Protein AF-A0A536ZJC7-F1 (afdb_monomer_lite)

Radius of gyration: 27.59 Å; chains: 1; bounding box: 49×74×86 Å

Foldseek 3Di:
DDPDDDDDLVVVVVCVLVVHDDDDDQCLSCLPCCVVVSHPDDDDPPDPDDDDDDDDDDPPDPDDPVNVVVVVVVVVVVVVCVVVCSRPHPVVVVVVVVPPPPPPPDDDDDDDDDDDDDDD

pLDDT: mean 79.56, std 18.18, range [43.19, 97.38]

Structure (mmCIF, N/CA/C/O backbone):
data_AF-A0A536ZJC7-F1
#
_entry.id   AF-A0A536ZJC7-F1
#
loop_
_atom_site.group_PDB
_atom_site.id
_atom_site.type_symbol
_atom_site.label_atom_id
_atom_site.label_alt_id
_atom_site.label_comp_id
_atom_site.label_asym_id
_atom_site.label_entity_id
_atom_site.label_seq_id
_at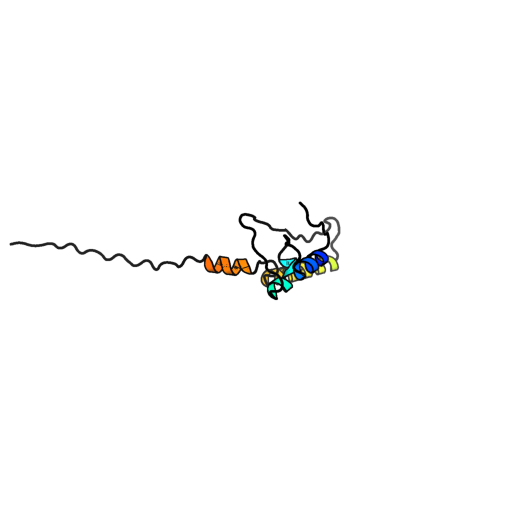om_site.pdbx_PDB_ins_code
_atom_site.Cartn_x
_atom_site.Cartn_y
_atom_site.Cartn_z
_atom_site.occupancy
_atom_site.B_iso_or_equiv
_atom_site.auth_seq_id
_atom_site.auth_comp_id
_atom_site.auth_asym_id
_atom_site.auth_atom_id
_atom_site.pdbx_PDB_model_num
ATOM 1 N N . ARG A 1 1 ? -5.867 -18.673 19.152 1.00 64.38 1 ARG A N 1
ATOM 2 C CA . ARG A 1 1 ? -6.748 -19.372 18.183 1.00 64.38 1 ARG A CA 1
ATOM 3 C C . ARG A 1 1 ? -6.786 -18.517 16.927 1.00 64.38 1 ARG A C 1
ATOM 5 O O . ARG A 1 1 ? -6.867 -17.310 17.080 1.00 64.38 1 ARG A O 1
ATOM 12 N N . VAL A 1 2 ? -6.655 -19.101 15.737 1.00 71.88 2 VAL A N 1
ATOM 13 C CA . VAL A 1 2 ? -6.791 -18.354 14.475 1.00 71.88 2 VAL A CA 1
ATOM 14 C C . VAL A 1 2 ? -8.276 -18.308 14.124 1.00 71.88 2 VAL A C 1
ATOM 16 O O . VAL A 1 2 ? -8.917 -19.356 14.113 1.00 71.88 2 VAL A O 1
ATOM 19 N N . GLU A 1 3 ? -8.823 -17.110 13.921 1.00 79.88 3 GLU A N 1
ATOM 20 C CA . GLU A 1 3 ? -10.250 -16.918 13.613 1.00 79.88 3 GLU A CA 1
ATOM 21 C C . GLU A 1 3 ? -10.560 -17.182 12.137 1.00 79.88 3 GLU A C 1
ATOM 23 O O . GLU A 1 3 ? -11.573 -17.800 11.825 1.00 79.88 3 GLU A O 1
ATOM 28 N N . ALA A 1 4 ? -9.663 -16.777 11.235 1.00 83.38 4 ALA A N 1
ATOM 29 C CA . ALA A 1 4 ? -9.752 -17.049 9.806 1.00 83.38 4 ALA A CA 1
ATOM 30 C C . ALA A 1 4 ? -8.369 -16.946 9.149 1.00 83.38 4 ALA A C 1
ATOM 32 O O . ALA A 1 4 ? -7.499 -16.215 9.623 1.00 83.38 4 ALA A O 1
ATOM 33 N N . VAL A 1 5 ? -8.187 -17.656 8.034 1.00 88.81 5 VAL A N 1
ATOM 34 C CA . VAL A 1 5 ? -7.053 -17.476 7.120 1.00 88.81 5 VAL A CA 1
ATOM 35 C C . VAL A 1 5 ? -7.623 -16.968 5.805 1.00 88.81 5 VAL A C 1
ATOM 37 O O . VAL A 1 5 ? -8.483 -17.616 5.215 1.00 88.81 5 VAL A O 1
ATOM 40 N N . VAL A 1 6 ? -7.180 -15.787 5.384 1.00 91.94 6 VAL A N 1
ATOM 41 C CA . VAL A 1 6 ? -7.670 -15.105 4.185 1.00 91.94 6 VAL A CA 1
ATOM 42 C C . VAL A 1 6 ? -6.460 -14.596 3.412 1.00 91.94 6 VAL A C 1
ATOM 44 O O . VAL A 1 6 ? -5.628 -13.887 3.972 1.00 91.94 6 VAL A O 1
ATOM 47 N N . ASP A 1 7 ? -6.359 -14.951 2.136 1.00 93.62 7 ASP A N 1
ATOM 48 C CA . ASP A 1 7 ? -5.218 -14.660 1.256 1.00 93.62 7 ASP A CA 1
ATOM 49 C C . ASP A 1 7 ? -5.522 -13.572 0.208 1.00 93.62 7 ASP A C 1
ATOM 51 O O . ASP A 1 7 ? -4.751 -13.341 -0.721 1.00 93.62 7 ASP A O 1
ATOM 55 N N . SER A 1 8 ? -6.628 -12.848 0.387 1.00 94.75 8 SER A N 1
ATOM 56 C CA . SER A 1 8 ? -7.045 -11.742 -0.471 1.00 94.75 8 SER A CA 1
ATOM 57 C C . SER A 1 8 ? -7.217 -10.458 0.331 1.00 94.75 8 SER A C 1
ATOM 59 O O . SER A 1 8 ? -8.031 -10.381 1.253 1.00 94.75 8 SER A O 1
ATOM 61 N N . VAL A 1 9 ? -6.494 -9.411 -0.076 1.00 94.94 9 VAL A N 1
ATOM 62 C CA . VAL A 1 9 ? -6.611 -8.064 0.509 1.00 94.94 9 VAL A CA 1
ATOM 63 C C . VAL A 1 9 ? -8.045 -7.548 0.417 1.00 94.94 9 VAL A C 1
ATOM 65 O O . VAL A 1 9 ? -8.539 -6.927 1.354 1.00 94.94 9 VAL A O 1
ATOM 68 N N . GLU A 1 10 ? -8.734 -7.832 -0.686 1.00 96.19 10 GLU A N 1
ATOM 69 C CA . GLU A 1 10 ? -10.109 -7.384 -0.900 1.00 96.19 10 GLU A CA 1
ATOM 70 C C . GLU A 1 10 ? -11.108 -8.137 -0.011 1.00 96.19 10 GLU A C 1
ATOM 72 O O . GLU A 1 10 ? -12.034 -7.539 0.533 1.00 96.19 10 GLU A O 1
ATOM 77 N N . ALA A 1 11 ? -10.900 -9.436 0.216 1.00 95.94 11 ALA A N 1
ATOM 78 C CA . ALA A 1 11 ? -11.719 -10.184 1.167 1.00 95.94 11 ALA A CA 1
ATOM 79 C C . ALA A 1 11 ? -11.523 -9.661 2.601 1.00 95.94 11 ALA A C 1
ATOM 81 O O . ALA A 1 11 ? -12.503 -9.425 3.309 1.00 95.94 11 ALA A O 1
ATOM 82 N N . ILE A 1 12 ? -10.273 -9.387 2.995 1.00 96.06 12 ILE A N 1
ATOM 83 C CA . ILE A 1 12 ? -9.958 -8.753 4.283 1.00 96.06 12 ILE A CA 1
ATOM 84 C C . ILE A 1 12 ? -10.640 -7.381 4.382 1.00 96.06 12 ILE A C 1
ATOM 86 O O . ILE A 1 12 ? -11.276 -7.097 5.394 1.00 96.06 12 ILE A O 1
ATOM 90 N N . ARG A 1 13 ? -10.586 -6.552 3.327 1.00 95.88 13 ARG A N 1
ATOM 91 C CA . ARG A 1 13 ? -11.257 -5.240 3.280 1.00 95.88 13 ARG A CA 1
ATOM 92 C C . ARG A 1 13 ? -12.736 -5.350 3.637 1.00 95.88 13 ARG A C 1
ATOM 94 O O . ARG A 1 13 ? -13.220 -4.612 4.491 1.00 95.88 13 ARG A O 1
ATOM 101 N N . ARG A 1 14 ? -13.450 -6.280 2.999 1.00 95.44 14 ARG A N 1
ATOM 102 C CA . ARG A 1 14 ? -14.894 -6.477 3.205 1.00 95.44 14 ARG A CA 1
ATOM 103 C C . ARG A 1 14 ? -15.215 -6.926 4.622 1.00 95.44 14 ARG A C 1
ATOM 105 O O . ARG A 1 14 ? -16.189 -6.438 5.190 1.00 95.44 14 ARG A O 1
ATOM 112 N N . LEU A 1 15 ? -14.393 -7.805 5.195 1.00 95.12 15 LEU A N 1
ATOM 113 C CA . LEU A 1 15 ? -14.530 -8.230 6.587 1.00 95.12 15 LEU A CA 1
ATOM 114 C C . LEU A 1 15 ? -14.372 -7.039 7.538 1.00 95.12 15 LEU A C 1
ATOM 116 O O . LEU A 1 15 ? -15.263 -6.794 8.348 1.00 95.12 15 LEU A O 1
ATOM 120 N N . LEU A 1 16 ? -13.315 -6.238 7.371 1.00 95.38 16 LEU A N 1
ATOM 121 C CA . LEU A 1 16 ? -13.072 -5.064 8.215 1.00 95.38 16 LEU A CA 1
ATOM 122 C C . LEU A 1 16 ? -14.187 -4.019 8.101 1.00 95.38 16 LEU A C 1
ATOM 124 O O . LEU A 1 16 ? -14.668 -3.527 9.117 1.00 95.38 16 LEU A O 1
ATOM 128 N N . ILE A 1 17 ? -14.629 -3.699 6.879 1.00 95.38 17 ILE A N 1
ATOM 129 C CA . ILE A 1 17 ? -15.726 -2.741 6.644 1.00 95.38 17 ILE A CA 1
ATOM 130 C C . ILE A 1 17 ? -17.039 -3.249 7.255 1.00 95.38 17 ILE A C 1
ATOM 132 O O . ILE A 1 17 ? -17.843 -2.454 7.734 1.00 95.38 17 ILE A O 1
ATOM 136 N N . SER A 1 18 ? -17.240 -4.567 7.288 1.00 95.25 18 SER A N 1
ATOM 137 C CA . SER A 1 18 ? -18.394 -5.202 7.939 1.00 95.25 18 SER A CA 1
ATOM 138 C C . SER A 1 18 ? -18.251 -5.295 9.466 1.00 95.25 18 SER A C 1
ATOM 140 O O . SER A 1 18 ? -19.110 -5.878 10.123 1.00 95.25 18 SER A O 1
ATOM 142 N N . GLY A 1 19 ? -17.174 -4.749 10.043 1.00 94.00 19 GLY A N 1
ATOM 143 C CA . GLY A 1 19 ? -16.905 -4.763 11.482 1.00 94.00 19 GLY A CA 1
ATOM 144 C C . GLY A 1 19 ? -16.367 -6.092 12.015 1.00 94.00 19 GLY A C 1
ATOM 145 O O . GLY A 1 19 ? -16.434 -6.339 13.218 1.00 94.00 19 GLY A O 1
ATOM 146 N N . VAL A 1 20 ? -15.846 -6.960 11.145 1.00 93.62 20 VAL A N 1
ATOM 147 C CA . VAL A 1 20 ? -15.327 -8.277 11.527 1.00 93.62 20 VAL A CA 1
ATOM 148 C C . VAL A 1 20 ? -13.821 -8.209 11.769 1.00 93.62 20 VAL A C 1
ATOM 150 O O . VAL A 1 20 ? -13.024 -8.135 10.833 1.00 93.62 20 VAL A O 1
ATOM 153 N N . GLY A 1 21 ? -13.441 -8.308 13.043 1.00 91.12 21 GLY A N 1
ATOM 154 C CA . GLY A 1 21 ? -12.060 -8.505 13.480 1.00 91.12 21 GLY A CA 1
ATOM 155 C C . GLY A 1 21 ? -11.131 -7.309 13.250 1.00 91.12 21 GLY A C 1
ATOM 156 O O . GLY A 1 21 ? -11.551 -6.166 13.079 1.00 91.12 21 GLY A O 1
ATOM 157 N N . MET A 1 22 ? -9.830 -7.593 13.285 1.00 93.12 22 MET A N 1
ATOM 158 C CA . MET A 1 22 ? -8.743 -6.645 13.037 1.00 93.12 22 MET A CA 1
ATOM 159 C C . MET A 1 22 ? -7.623 -7.338 12.259 1.00 93.12 22 MET A C 1
ATOM 161 O O . MET A 1 22 ? -7.533 -8.565 12.249 1.00 93.12 22 MET A O 1
ATOM 165 N N . THR A 1 23 ? -6.757 -6.565 11.607 1.00 92.94 23 THR A N 1
ATOM 166 C CA . THR A 1 23 ? -5.642 -7.113 10.825 1.00 92.94 23 THR A CA 1
ATOM 167 C C . THR A 1 23 ? -4.410 -6.216 10.890 1.00 92.94 23 THR A C 1
ATOM 169 O O . THR A 1 23 ? -4.506 -5.035 11.227 1.00 92.94 23 THR A O 1
ATOM 172 N N . ILE A 1 24 ? -3.257 -6.773 10.519 1.00 92.25 24 ILE A N 1
ATOM 173 C CA . ILE A 1 24 ? -2.007 -6.038 10.316 1.00 92.25 24 ILE A CA 1
ATOM 174 C C . ILE A 1 24 ? -1.735 -6.011 8.818 1.00 92.25 24 ILE A C 1
ATOM 176 O O . ILE A 1 24 ? -1.536 -7.053 8.202 1.00 92.25 24 ILE A O 1
ATOM 180 N N . MET A 1 25 ? -1.718 -4.815 8.234 1.00 92.00 25 MET A N 1
ATOM 181 C CA . MET A 1 25 ? -1.518 -4.614 6.801 1.00 92.00 25 MET A CA 1
ATOM 182 C C . MET A 1 25 ? -0.721 -3.331 6.546 1.00 92.00 25 MET A C 1
ATOM 184 O O . MET A 1 25 ? -0.759 -2.413 7.370 1.00 92.00 25 MET A O 1
ATOM 188 N N . PRO A 1 26 ? -0.021 -3.212 5.401 1.00 91.19 26 PRO A N 1
ATOM 189 C CA . PRO A 1 26 ? 0.554 -1.938 4.990 1.00 91.19 26 PRO A CA 1
ATOM 190 C C . PRO A 1 26 ? -0.542 -0.872 4.886 1.00 91.19 26 PRO A C 1
ATOM 192 O O . PRO A 1 26 ? -1.569 -1.116 4.254 1.00 91.19 26 PRO A O 1
ATOM 195 N N . VAL A 1 27 ? -0.306 0.325 5.434 1.00 91.06 27 VAL A N 1
ATOM 196 C CA . VAL A 1 27 ? -1.295 1.425 5.428 1.00 91.06 27 VAL A CA 1
ATOM 197 C C . VAL A 1 27 ? -1.803 1.761 4.022 1.00 91.06 27 VAL A C 1
ATOM 199 O O . VAL A 1 27 ? -2.977 2.066 3.837 1.00 91.06 27 VAL A O 1
ATOM 202 N N . SER A 1 28 ? -0.944 1.609 3.010 1.00 92.31 28 SER A N 1
ATOM 203 C CA . SER A 1 28 ? -1.280 1.852 1.606 1.00 92.31 28 SER A CA 1
ATOM 204 C C . SER A 1 28 ? -2.390 0.943 1.069 1.00 92.31 28 SER A C 1
ATOM 206 O O . SER A 1 28 ? -3.017 1.289 0.078 1.00 92.31 28 SER A O 1
ATOM 208 N N . ALA A 1 29 ? -2.638 -0.221 1.681 1.00 93.62 29 ALA A N 1
ATOM 209 C CA . ALA A 1 29 ? -3.699 -1.131 1.245 1.00 93.62 29 ALA A CA 1
ATOM 210 C C . ALA A 1 29 ? -5.110 -0.589 1.544 1.00 93.62 29 ALA A C 1
ATOM 212 O O . ALA A 1 29 ? -6.061 -0.948 0.849 1.00 93.62 29 ALA A O 1
ATOM 213 N N . PHE A 1 30 ? -5.239 0.276 2.555 1.00 94.62 30 PHE A N 1
ATOM 214 C CA . PHE A 1 30 ? -6.511 0.833 3.031 1.00 94.62 30 PHE A CA 1
ATOM 215 C C . PHE A 1 30 ? -6.482 2.364 3.121 1.00 94.62 30 PHE A C 1
ATOM 217 O O . PHE A 1 30 ? -7.214 2.952 3.917 1.00 94.62 30 PHE A O 1
ATOM 224 N N . HIS A 1 31 ? -5.603 3.020 2.352 1.00 92.94 31 HIS A N 1
ATOM 225 C CA . HIS A 1 31 ? -5.388 4.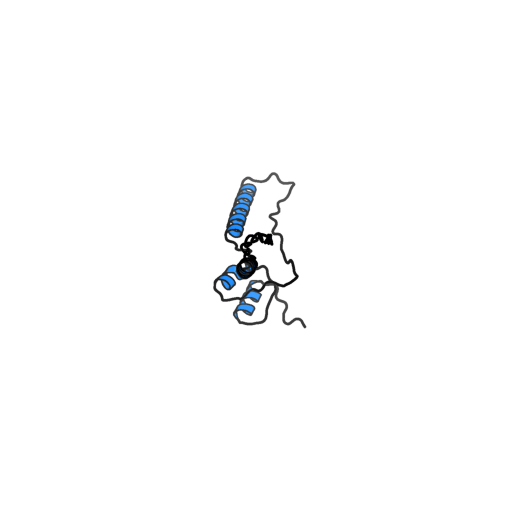467 2.443 1.00 92.94 31 HIS A CA 1
ATOM 226 C C . HIS A 1 31 ? -6.703 5.246 2.319 1.00 92.94 31 HIS A C 1
ATOM 228 O O . HIS A 1 31 ? -6.988 6.111 3.146 1.00 92.94 31 HIS A O 1
ATOM 234 N N . ASP A 1 32 ? -7.529 4.896 1.333 1.00 92.69 32 ASP A N 1
ATOM 235 C CA . ASP A 1 32 ? -8.771 5.609 1.037 1.00 92.69 32 ASP A CA 1
ATOM 236 C C . ASP A 1 32 ? -9.835 5.403 2.115 1.00 92.69 32 ASP A C 1
ATOM 238 O O . ASP A 1 32 ? -10.524 6.348 2.498 1.00 92.69 32 ASP A O 1
ATOM 242 N N . GLU A 1 33 ? -9.971 4.190 2.653 1.00 94.75 33 GLU A N 1
ATOM 243 C CA . GLU A 1 33 ? -10.885 3.906 3.760 1.00 94.75 33 GLU A CA 1
ATOM 244 C C . GLU A 1 33 ? -10.468 4.626 5.032 1.00 94.75 33 GLU A C 1
ATOM 246 O O . GLU A 1 33 ? -11.327 5.164 5.732 1.00 94.75 33 GLU A O 1
ATOM 251 N N . ILE A 1 34 ? -9.167 4.652 5.325 1.00 93.88 34 ILE A N 1
ATOM 252 C CA . ILE A 1 34 ? -8.636 5.341 6.499 1.00 93.88 34 ILE A CA 1
ATOM 253 C C . ILE A 1 34 ? -8.837 6.850 6.344 1.00 93.88 34 ILE A C 1
ATOM 255 O O . ILE A 1 34 ? -9.338 7.507 7.257 1.00 93.88 34 ILE A O 1
ATOM 259 N N . ARG A 1 35 ? -8.510 7.408 5.173 1.00 91.06 35 ARG A N 1
ATOM 260 C CA . ARG A 1 35 ? -8.691 8.835 4.875 1.00 91.06 35 ARG A CA 1
ATOM 261 C C . ARG A 1 35 ? -10.161 9.248 4.924 1.00 91.06 35 ARG A C 1
ATOM 263 O O . ARG A 1 35 ? -10.470 10.332 5.409 1.00 91.06 35 ARG A O 1
ATOM 270 N N . ALA A 1 36 ? -11.060 8.386 4.456 1.00 93.19 36 ALA A N 1
ATOM 271 C CA . ALA A 1 36 ? -12.502 8.601 4.529 1.00 93.19 36 ALA A CA 1
ATOM 272 C C . ALA A 1 36 ? -13.098 8.325 5.923 1.00 93.19 36 ALA A C 1
ATOM 274 O O . ALA A 1 36 ? -14.303 8.486 6.100 1.00 93.19 36 ALA A O 1
ATOM 275 N N . GLY A 1 37 ? -12.296 7.881 6.898 1.00 92.56 37 GLY A N 1
ATOM 276 C CA . GLY A 1 37 ? -12.753 7.560 8.252 1.00 92.56 37 GLY A CA 1
ATOM 277 C C . GLY A 1 37 ? -13.609 6.293 8.354 1.00 92.56 37 GLY A C 1
ATOM 278 O O . GLY A 1 37 ? -14.256 6.085 9.376 1.00 92.56 37 GLY A O 1
ATOM 279 N N . ARG A 1 38 ? -13.627 5.446 7.316 1.00 95.19 38 ARG A N 1
ATOM 280 C CA . ARG A 1 38 ? -14.342 4.156 7.314 1.00 95.19 38 ARG A CA 1
ATOM 281 C C . ARG A 1 38 ? -13.584 3.067 8.066 1.00 95.19 38 ARG A C 1
ATOM 283 O O . ARG A 1 38 ? -14.206 2.150 8.587 1.00 95.1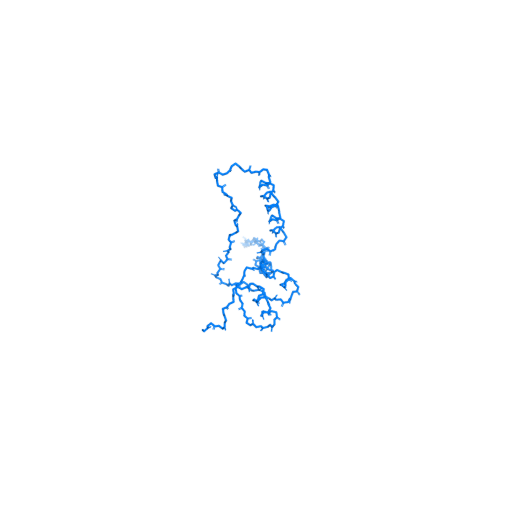9 38 ARG A O 1
ATOM 290 N N . LEU A 1 39 ? -12.256 3.160 8.104 1.00 95.00 39 LEU A N 1
ATOM 291 C CA . LEU A 1 39 ? -11.391 2.286 8.890 1.00 95.00 39 LEU A CA 1
ATOM 292 C C . LEU A 1 39 ? -10.485 3.126 9.791 1.00 95.00 39 LEU A C 1
ATOM 294 O O . LEU A 1 39 ? -10.031 4.203 9.408 1.00 95.00 39 LEU A O 1
ATOM 298 N N . ALA A 1 40 ? -10.195 2.612 10.982 1.00 92.31 40 ALA A N 1
ATOM 299 C CA . ALA A 1 40 ? -9.192 3.179 11.871 1.00 92.31 40 ALA A CA 1
ATOM 300 C C . ALA A 1 40 ? -7.896 2.372 11.760 1.00 92.31 40 ALA A C 1
ATOM 302 O O . ALA A 1 40 ? -7.921 1.144 11.694 1.00 92.31 40 ALA A O 1
ATOM 303 N N . ALA A 1 41 ? -6.761 3.067 11.758 1.00 91.50 41 ALA A N 1
ATOM 304 C CA . ALA A 1 41 ? -5.444 2.449 11.756 1.00 91.50 41 ALA A CA 1
ATOM 305 C C . ALA A 1 41 ? -4.630 2.978 12.937 1.00 91.50 41 ALA A C 1
ATOM 307 O O . ALA A 1 41 ? -4.559 4.189 13.162 1.00 91.50 41 ALA A O 1
ATOM 308 N N . TYR A 1 42 ? -3.986 2.064 13.658 1.00 89.00 42 TYR A N 1
ATOM 309 C CA . TYR A 1 42 ? -3.189 2.364 14.843 1.00 89.00 42 TYR A CA 1
ATOM 310 C C . TYR A 1 42 ? -1.745 1.903 14.631 1.00 89.00 42 TYR A C 1
ATOM 312 O O . TYR A 1 42 ? -1.530 0.851 14.025 1.00 89.00 42 TYR A O 1
ATOM 320 N N . PRO A 1 43 ? -0.744 2.677 15.086 1.00 85.62 43 PRO A N 1
ATOM 321 C CA . PRO A 1 43 ? 0.629 2.199 15.103 1.00 85.62 43 PRO A CA 1
ATOM 322 C C . PRO A 1 43 ? 0.762 1.048 16.105 1.00 85.62 43 PRO A C 1
ATOM 324 O O . PRO A 1 43 ? 0.132 1.062 17.160 1.00 85.62 43 PRO A O 1
ATOM 327 N N . ILE A 1 44 ? 1.604 0.070 15.782 1.00 86.25 44 ILE A N 1
ATOM 328 C CA . ILE A 1 44 ? 1.993 -0.975 16.730 1.00 86.25 44 ILE A CA 1
ATOM 329 C C . ILE A 1 44 ? 3.196 -0.438 17.504 1.00 86.25 44 ILE A C 1
ATOM 331 O O . ILE A 1 44 ? 4.226 -0.118 16.907 1.00 86.25 44 ILE A O 1
ATOM 335 N N . GLU A 1 45 ? 3.048 -0.279 18.818 1.00 84.44 45 GLU A N 1
ATOM 336 C CA . GLU A 1 45 ? 4.143 0.174 19.678 1.00 84.44 45 GLU A CA 1
ATOM 337 C C . GLU A 1 45 ? 5.290 -0.842 19.675 1.00 84.44 45 GLU A C 1
ATOM 339 O O . GLU A 1 45 ? 5.075 -2.044 19.545 1.00 84.44 45 GLU A O 1
ATOM 344 N N . GLU A 1 46 ? 6.520 -0.332 19.767 1.00 78.38 46 GLU A N 1
ATOM 345 C CA . GLU A 1 46 ? 7.756 -1.130 19.832 1.00 78.38 46 GLU A CA 1
ATOM 346 C C . GLU A 1 46 ? 8.028 -2.048 18.621 1.00 78.38 46 GLU A C 1
ATOM 348 O O . GLU A 1 46 ? 9.000 -2.800 18.617 1.00 78.38 46 GLU A O 1
ATOM 353 N N . ALA A 1 47 ? 7.250 -1.931 17.540 1.00 77.12 47 ALA A N 1
ATOM 354 C CA . ALA A 1 47 ? 7.451 -2.683 16.306 1.00 77.12 47 ALA A CA 1
ATOM 355 C C . ALA A 1 47 ? 7.794 -1.752 15.132 1.00 77.12 47 ALA A C 1
ATOM 357 O O . ALA A 1 47 ? 6.965 -0.970 14.668 1.00 77.12 47 ALA A O 1
ATOM 358 N N . ASN A 1 48 ? 9.012 -1.864 14.591 1.00 72.06 48 ASN A N 1
ATOM 359 C CA . ASN A 1 48 ? 9.404 -1.141 13.376 1.00 72.06 48 ASN A CA 1
ATOM 360 C C . ASN A 1 48 ? 9.053 -1.940 12.108 1.00 72.06 48 ASN A C 1
ATOM 362 O O . ASN A 1 48 ? 9.930 -2.446 11.400 1.00 72.06 48 ASN A O 1
ATOM 366 N N . LEU A 1 49 ? 7.755 -2.081 11.839 1.00 82.69 49 LEU A N 1
ATOM 367 C CA . LEU A 1 49 ? 7.256 -2.798 10.667 1.00 82.69 49 LEU A CA 1
ATOM 368 C C . LEU A 1 49 ? 7.374 -1.925 9.415 1.00 82.69 49 LEU A C 1
ATOM 370 O O . LEU A 1 49 ? 6.659 -0.938 9.253 1.00 82.69 49 LEU A O 1
ATOM 374 N N . HIS A 1 50 ? 8.255 -2.321 8.504 1.00 81.38 50 HIS A N 1
ATOM 375 C CA . HIS A 1 50 ? 8.421 -1.685 7.204 1.00 81.38 50 HIS A CA 1
ATOM 376 C C . HIS A 1 50 ? 8.527 -2.748 6.112 1.00 81.38 50 HIS A C 1
ATOM 378 O O . HIS A 1 50 ? 8.996 -3.861 6.348 1.00 81.38 50 HIS A O 1
ATOM 384 N N . ARG A 1 51 ? 8.083 -2.398 4.902 1.00 85.50 51 ARG A N 1
ATOM 385 C CA . ARG A 1 51 ? 8.265 -3.226 3.707 1.00 85.50 51 ARG A CA 1
ATOM 386 C C . ARG A 1 51 ? 9.077 -2.462 2.680 1.00 85.50 51 ARG A C 1
ATOM 388 O O . ARG A 1 51 ? 8.897 -1.254 2.529 1.00 85.50 51 ARG A O 1
ATOM 395 N N . ILE A 1 52 ? 9.911 -3.180 1.944 1.00 89.44 52 ILE A N 1
ATOM 396 C CA . ILE A 1 52 ? 10.655 -2.628 0.816 1.00 89.44 52 ILE A CA 1
ATOM 397 C C . ILE A 1 52 ? 9.907 -3.014 -0.458 1.00 89.44 52 ILE A C 1
ATOM 399 O O . ILE A 1 52 ? 9.566 -4.178 -0.658 1.00 89.44 52 ILE A O 1
ATOM 403 N N . LEU A 1 53 ? 9.629 -2.025 -1.302 1.00 90.62 53 LEU A N 1
ATOM 404 C CA . LEU A 1 53 ? 9.154 -2.241 -2.664 1.00 90.62 53 LEU A CA 1
ATOM 405 C C . LEU A 1 53 ? 10.342 -2.124 -3.610 1.00 90.62 53 LEU A C 1
ATOM 407 O O . LEU A 1 53 ? 11.117 -1.174 -3.511 1.00 90.62 53 LEU A O 1
ATOM 411 N N . ILE A 1 54 ? 10.483 -3.094 -4.508 1.00 92.50 54 ILE A N 1
ATOM 412 C CA . ILE A 1 54 ? 11.604 -3.181 -5.440 1.00 92.50 54 ILE A CA 1
ATOM 413 C C . ILE A 1 54 ? 11.035 -3.312 -6.846 1.00 92.50 54 ILE A C 1
ATOM 415 O O . ILE A 1 54 ? 10.189 -4.168 -7.097 1.00 92.50 54 ILE A O 1
ATOM 419 N N . LEU A 1 55 ? 11.527 -2.477 -7.758 1.00 92.00 55 LEU A N 1
ATOM 420 C CA . LEU A 1 55 ? 11.357 -2.676 -9.189 1.00 92.00 55 LEU A CA 1
ATOM 421 C C . LEU A 1 55 ? 12.570 -3.462 -9.693 1.00 92.00 55 LEU A C 1
ATOM 423 O O . LEU A 1 55 ? 13.690 -2.954 -9.660 1.00 92.00 55 LEU A O 1
ATOM 427 N N . ALA A 1 56 ? 12.355 -4.716 -10.081 1.00 90.62 56 ALA A N 1
ATOM 428 C CA . ALA A 1 56 ? 13.414 -5.616 -10.524 1.00 90.62 56 ALA A CA 1
ATOM 429 C C . ALA A 1 56 ? 13.385 -5.780 -12.047 1.00 90.62 56 ALA A C 1
ATOM 431 O O . ALA A 1 56 ? 12.312 -5.902 -12.637 1.00 90.62 56 ALA A O 1
ATOM 432 N N . ARG A 1 57 ? 14.569 -5.834 -12.665 1.00 84.88 57 ARG A N 1
ATOM 433 C CA . ARG A 1 57 ? 14.742 -6.142 -14.090 1.00 84.88 57 ARG A CA 1
ATOM 434 C C . ARG A 1 57 ? 15.868 -7.162 -14.301 1.00 84.88 57 ARG A C 1
ATOM 436 O O . ARG A 1 57 ? 16.809 -7.172 -13.503 1.00 84.88 57 ARG A O 1
ATOM 443 N N . PRO A 1 58 ? 15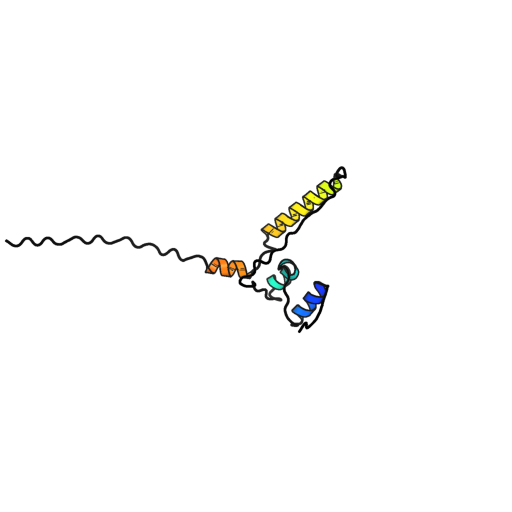.807 -8.003 -15.349 1.00 84.19 58 PRO A N 1
ATOM 444 C CA . PRO A 1 58 ? 16.912 -8.885 -15.713 1.00 84.19 58 PRO A CA 1
ATOM 445 C C . PRO A 1 58 ? 18.188 -8.091 -16.028 1.00 84.19 58 PRO A C 1
ATOM 447 O O . PRO A 1 58 ? 18.138 -7.034 -16.652 1.00 84.19 58 PRO A O 1
ATOM 450 N N . VAL A 1 59 ? 19.342 -8.611 -15.602 1.00 78.00 59 VAL A N 1
ATOM 451 C CA . VAL A 1 59 ? 20.655 -7.966 -15.814 1.00 78.00 59 VAL A CA 1
ATOM 452 C C . VAL A 1 59 ? 21.220 -8.254 -17.213 1.00 78.00 59 VAL A C 1
ATOM 454 O O . VAL A 1 59 ? 21.990 -7.459 -17.738 1.00 78.00 59 VAL A O 1
ATOM 457 N N . ALA A 1 60 ? 20.845 -9.387 -17.814 1.00 68.69 60 ALA A N 1
ATOM 458 C CA . ALA A 1 60 ? 21.472 -9.921 -19.026 1.00 68.69 60 ALA A CA 1
ATOM 459 C C . ALA A 1 60 ? 20.850 -9.432 -20.348 1.00 68.69 60 ALA A C 1
ATOM 461 O O . ALA A 1 60 ? 21.398 -9.711 -21.412 1.00 68.69 60 ALA A O 1
ATOM 462 N N . GLU A 1 61 ? 19.722 -8.724 -20.304 1.00 69.81 61 GLU A N 1
ATOM 463 C CA . GLU A 1 61 ? 19.049 -8.231 -21.507 1.00 69.81 61 GLU A CA 1
ATOM 464 C C . GLU A 1 61 ? 19.460 -6.786 -21.798 1.00 69.81 61 GLU A C 1
ATOM 466 O O . GLU A 1 61 ? 19.473 -5.934 -20.905 1.00 69.81 61 GLU A O 1
ATOM 471 N N . VAL A 1 62 ? 19.780 -6.497 -23.065 1.00 69.12 62 VAL A N 1
ATOM 472 C CA . VAL A 1 62 ? 19.856 -5.116 -23.553 1.00 69.12 62 VAL A CA 1
ATOM 473 C C . VAL A 1 62 ? 18.458 -4.530 -23.378 1.00 69.12 62 VAL A C 1
ATOM 475 O O . VAL A 1 62 ? 17.522 -4.956 -24.054 1.00 69.12 62 VAL A O 1
ATOM 478 N N . GLY A 1 63 ? 18.310 -3.619 -22.414 1.00 68.00 63 GLY A N 1
ATOM 479 C CA . GLY A 1 63 ? 17.030 -2.999 -22.092 1.00 68.00 63 GLY A CA 1
ATOM 480 C C . GLY A 1 63 ? 16.412 -2.389 -23.345 1.00 68.00 63 GLY A C 1
ATOM 481 O O . GLY A 1 63 ? 17.076 -1.666 -24.087 1.00 68.00 63 GLY A O 1
ATOM 482 N N . SER A 1 64 ? 15.153 -2.724 -23.622 1.00 82.62 64 SER A N 1
ATOM 483 C CA . SER A 1 64 ? 14.420 -2.040 -24.680 1.00 82.62 64 SER A CA 1
ATOM 484 C C . SER A 1 64 ? 14.048 -0.638 -24.196 1.00 82.62 64 SER A C 1
ATOM 486 O O . SER A 1 64 ? 13.743 -0.449 -23.018 1.00 82.62 64 SER A O 1
ATOM 488 N N . ALA A 1 65 ? 13.987 0.333 -25.111 1.00 87.88 65 ALA A N 1
ATOM 489 C CA . ALA A 1 65 ? 13.547 1.693 -24.784 1.00 87.88 65 ALA A CA 1
ATOM 490 C C . ALA A 1 65 ? 12.163 1.720 -24.099 1.00 87.88 65 ALA A C 1
ATOM 492 O O . ALA A 1 65 ? 11.872 2.615 -23.314 1.00 87.88 65 ALA A O 1
ATOM 493 N N . ALA A 1 66 ? 11.315 0.716 -24.359 1.00 90.00 66 ALA A N 1
ATOM 494 C CA . ALA A 1 66 ? 10.030 0.564 -23.688 1.00 90.00 66 ALA A CA 1
ATOM 495 C C . ALA A 1 66 ? 10.174 0.188 -22.202 1.00 90.00 66 ALA A C 1
ATOM 497 O O . ALA A 1 66 ? 9.431 0.704 -21.373 1.00 90.00 66 ALA A O 1
ATOM 498 N N . ILE A 1 67 ? 11.121 -0.688 -21.850 1.00 89.25 67 ILE A N 1
ATOM 499 C CA . ILE A 1 67 ? 11.380 -1.060 -20.451 1.00 89.25 67 ILE A CA 1
ATOM 500 C C . ILE A 1 67 ? 11.961 0.123 -19.675 1.00 89.25 67 ILE A C 1
ATOM 502 O O . ILE A 1 67 ? 11.518 0.377 -18.556 1.00 89.25 67 ILE A O 1
ATOM 506 N N . ASP A 1 68 ? 12.880 0.877 -20.281 1.00 89.94 68 ASP A N 1
ATOM 507 C CA . ASP A 1 68 ? 13.443 2.087 -19.668 1.00 89.94 68 ASP A CA 1
ATOM 508 C C . ASP A 1 68 ? 12.351 3.134 -19.400 1.00 89.94 68 ASP A C 1
ATOM 510 O O . ASP A 1 68 ? 12.305 3.750 -18.332 1.00 89.94 68 ASP A O 1
ATOM 514 N N . GLU A 1 69 ? 11.423 3.294 -20.345 1.00 93.56 69 GLU A N 1
ATOM 515 C CA . GLU A 1 69 ? 10.298 4.214 -20.203 1.00 93.56 69 GLU A CA 1
ATOM 516 C C . GLU A 1 69 ? 9.310 3.763 -19.117 1.00 93.56 69 GLU A C 1
ATOM 518 O O . GLU A 1 69 ? 8.874 4.577 -18.302 1.00 93.56 69 GLU A O 1
ATOM 523 N N . ILE A 1 70 ? 9.003 2.464 -19.034 1.00 93.38 70 ILE A N 1
ATOM 524 C CA . ILE A 1 70 ? 8.177 1.913 -17.949 1.00 93.38 70 ILE A CA 1
ATOM 525 C C . ILE A 1 70 ? 8.854 2.138 -16.595 1.00 93.38 70 ILE A C 1
ATOM 527 O O . ILE A 1 70 ? 8.193 2.580 -15.654 1.00 93.38 70 ILE A O 1
ATOM 531 N N . GLU A 1 71 ? 10.159 1.872 -16.481 1.00 93.31 71 GLU A N 1
ATOM 532 C CA . GLU A 1 71 ? 10.903 2.133 -15.247 1.00 93.31 71 GLU A CA 1
ATOM 533 C C . GLU A 1 71 ? 10.796 3.607 -14.854 1.00 93.31 71 GLU A C 1
ATOM 535 O O . GLU A 1 71 ? 10.478 3.910 -13.701 1.00 93.31 71 GLU A O 1
ATOM 540 N N . ARG A 1 72 ? 11.003 4.519 -15.807 1.00 94.62 72 ARG A N 1
ATOM 541 C CA . ARG A 1 72 ? 10.899 5.963 -15.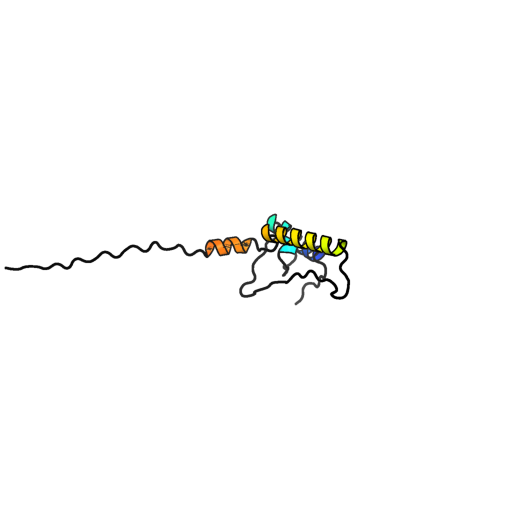579 1.00 94.62 72 ARG A CA 1
ATOM 542 C C . ARG A 1 72 ? 9.513 6.356 -15.062 1.00 94.62 72 ARG A C 1
ATOM 544 O O . ARG A 1 72 ? 9.431 7.101 -14.084 1.00 94.62 72 ARG A O 1
ATOM 551 N N . ILE A 1 73 ? 8.448 5.845 -15.682 1.00 96.94 73 ILE A N 1
ATOM 552 C CA . ILE A 1 73 ? 7.060 6.111 -15.277 1.00 96.94 73 ILE A CA 1
ATOM 553 C C . ILE A 1 73 ? 6.811 5.583 -13.865 1.00 96.94 73 ILE A C 1
ATOM 555 O O . ILE A 1 73 ? 6.415 6.347 -12.990 1.00 96.94 73 ILE A O 1
ATOM 559 N N . VAL A 1 74 ? 7.114 4.307 -13.603 1.00 96.81 74 VAL A N 1
ATOM 560 C CA . VAL A 1 74 ? 6.889 3.694 -12.284 1.00 96.81 74 VAL A CA 1
ATOM 561 C C . VAL A 1 74 ? 7.648 4.451 -11.195 1.00 96.81 74 VAL A C 1
ATOM 563 O O . VAL A 1 74 ? 7.109 4.685 -10.115 1.00 96.81 74 VAL A O 1
ATOM 566 N N . ARG A 1 75 ? 8.888 4.871 -11.463 1.00 95.62 75 ARG A N 1
ATOM 567 C CA . ARG A 1 75 ? 9.695 5.631 -10.499 1.00 95.62 75 ARG A CA 1
ATOM 568 C C . ARG A 1 75 ? 9.099 7.016 -10.224 1.00 95.62 75 ARG A C 1
ATOM 570 O O . ARG A 1 75 ? 9.110 7.439 -9.069 1.00 95.62 75 ARG A O 1
ATOM 577 N N . GLY A 1 76 ? 8.575 7.681 -11.256 1.00 97.38 76 GLY A N 1
ATOM 578 C CA . GLY A 1 76 ? 7.861 8.956 -11.143 1.00 97.38 76 GLY A CA 1
ATOM 579 C C . GLY A 1 76 ? 6.601 8.834 -10.287 1.00 97.38 76 GLY A C 1
ATOM 580 O O . GLY A 1 76 ? 6.511 9.473 -9.243 1.00 97.38 76 GLY A O 1
ATOM 581 N N . GLU A 1 77 ? 5.700 7.920 -10.647 1.00 97.12 77 GLU A N 1
ATOM 582 C CA . GLU A 1 77 ? 4.447 7.686 -9.912 1.00 97.12 77 GLU A CA 1
ATOM 583 C C . GLU A 1 77 ? 4.702 7.311 -8.445 1.00 97.12 77 GLU A C 1
ATOM 585 O O . GLU A 1 77 ? 4.046 7.798 -7.524 1.00 97.12 77 GLU A O 1
ATOM 590 N N . MET A 1 78 ? 5.707 6.466 -8.193 1.00 95.94 78 MET A N 1
ATOM 591 C CA . MET A 1 78 ? 6.084 6.109 -6.827 1.00 95.94 78 MET A CA 1
ATOM 592 C C . MET A 1 78 ? 6.591 7.317 -6.033 1.00 95.94 78 MET A C 1
ATOM 594 O O . MET A 1 78 ? 6.283 7.423 -4.843 1.00 95.94 78 MET A O 1
ATOM 598 N N . ALA A 1 79 ? 7.350 8.225 -6.654 1.00 95.06 79 ALA A N 1
ATOM 599 C CA . ALA A 1 79 ? 7.805 9.448 -5.998 1.00 95.06 79 ALA A CA 1
ATOM 600 C C . ALA A 1 79 ? 6.622 10.358 -5.636 1.00 95.06 79 ALA A C 1
ATOM 602 O O . ALA A 1 79 ? 6.561 10.846 -4.504 1.00 95.06 79 ALA A O 1
ATOM 603 N N . ASP A 1 80 ? 5.657 10.504 -6.541 1.00 96.81 80 ASP A N 1
ATOM 604 C CA . ASP A 1 80 ? 4.458 11.315 -6.323 1.00 96.81 80 ASP A CA 1
ATOM 605 C C . ASP A 1 80 ? 3.596 10.748 -5.185 1.00 96.81 80 ASP A C 1
ATOM 607 O O . ASP A 1 80 ? 3.205 11.478 -4.270 1.00 96.81 80 ASP A O 1
ATOM 611 N N . LEU A 1 81 ? 3.392 9.427 -5.143 1.00 93.94 81 LEU A N 1
ATOM 612 C CA . LEU A 1 81 ? 2.677 8.758 -4.047 1.00 93.94 81 LEU A CA 1
ATOM 613 C C . LEU A 1 81 ? 3.392 8.903 -2.694 1.00 93.94 81 LEU A C 1
ATOM 615 O O . LEU A 1 81 ? 2.745 9.052 -1.650 1.00 93.94 81 LEU A O 1
ATOM 619 N N . ILE A 1 82 ? 4.728 8.869 -2.686 1.00 92.06 82 ILE A N 1
ATOM 620 C CA . ILE A 1 82 ? 5.525 9.102 -1.474 1.00 92.06 82 ILE A CA 1
ATOM 621 C C . ILE A 1 82 ? 5.350 10.543 -0.988 1.00 92.06 82 ILE A C 1
ATOM 623 O O . ILE A 1 82 ? 5.137 10.754 0.212 1.00 92.06 82 ILE A O 1
ATOM 627 N N . GLN A 1 83 ? 5.411 11.523 -1.893 1.00 93.81 83 GLN A N 1
ATOM 628 C CA . GLN A 1 83 ? 5.221 12.938 -1.562 1.00 93.81 83 GLN A CA 1
ATOM 629 C C . GLN A 1 83 ? 3.801 13.225 -1.069 1.00 93.81 83 GLN A C 1
ATOM 631 O O . GLN A 1 83 ? 3.630 13.941 -0.082 1.00 93.81 83 GLN A O 1
ATOM 636 N N . ALA A 1 84 ? 2.797 12.592 -1.676 1.00 91.31 84 ALA A N 1
ATOM 637 C CA . ALA A 1 84 ? 1.404 12.657 -1.243 1.00 91.31 84 ALA A CA 1
ATOM 638 C C . ALA A 1 84 ? 1.153 11.977 0.120 1.00 91.31 84 ALA A C 1
ATOM 640 O O . ALA A 1 84 ? 0.054 12.072 0.669 1.00 91.31 84 ALA A O 1
ATOM 641 N N . GLY A 1 85 ? 2.154 11.287 0.681 1.00 90.38 85 GLY A N 1
ATOM 642 C CA . GLY A 1 85 ? 2.052 10.619 1.974 1.00 90.38 85 GLY A CA 1
ATOM 643 C C . GLY A 1 85 ? 1.222 9.335 1.936 1.00 90.38 85 GLY A C 1
ATOM 644 O O . GLY A 1 85 ? 0.777 8.880 2.988 1.00 90.38 85 GLY A O 1
ATOM 645 N N . PHE A 1 86 ? 1.032 8.718 0.764 1.00 91.94 86 PHE A N 1
ATOM 646 C CA . PHE A 1 86 ? 0.162 7.546 0.588 1.00 91.94 86 PHE A CA 1
ATOM 647 C C . PHE A 1 86 ? 0.562 6.355 1.480 1.00 91.94 86 PHE A C 1
ATOM 649 O O . PHE A 1 86 ? -0.280 5.609 1.980 1.00 91.94 86 PHE A O 1
ATOM 656 N N . PHE A 1 87 ? 1.865 6.213 1.735 1.00 90.38 87 PHE A N 1
ATOM 657 C CA . PHE A 1 87 ? 2.450 5.152 2.562 1.00 90.38 87 PHE A CA 1
ATOM 658 C C . PHE A 1 87 ? 2.637 5.540 4.039 1.00 90.38 87 PHE A C 1
ATOM 660 O O . PHE A 1 87 ? 3.249 4.780 4.791 1.00 90.38 87 PHE A O 1
ATOM 667 N N . ARG A 1 88 ? 2.161 6.716 4.471 1.00 86.06 88 ARG A N 1
ATOM 668 C CA . ARG A 1 88 ? 2.307 7.200 5.853 1.00 86.06 88 ARG A CA 1
ATOM 669 C C . ARG A 1 88 ? 1.039 6.949 6.664 1.00 86.06 88 ARG A C 1
ATOM 671 O O . ARG A 1 88 ? -0.074 7.037 6.159 1.00 86.06 88 ARG A O 1
ATOM 678 N N . MET A 1 89 ? 1.219 6.666 7.951 1.00 81.12 89 MET A N 1
ATOM 679 C CA . MET A 1 89 ? 0.116 6.530 8.903 1.00 81.12 89 MET A CA 1
ATOM 680 C C . MET A 1 89 ? -0.442 7.906 9.293 1.00 81.12 89 MET A C 1
ATOM 682 O O . MET A 1 89 ? 0.316 8.711 9.835 1.00 81.12 89 MET A O 1
ATOM 686 N N . PRO A 1 90 ? -1.756 8.170 9.144 1.00 73.25 90 PRO A N 1
ATOM 687 C CA . PRO A 1 90 ? -2.343 9.468 9.502 1.00 73.25 90 PRO A CA 1
ATOM 688 C C . PRO A 1 90 ? -2.198 9.838 10.988 1.00 73.25 90 PRO A C 1
ATOM 690 O O . PRO A 1 90 ? -2.108 11.011 11.342 1.00 73.25 90 PRO A O 1
ATOM 693 N N . ALA A 1 91 ? -2.146 8.843 11.882 1.00 61.59 91 ALA A N 1
ATOM 694 C CA . ALA A 1 91 ? -1.961 9.060 13.319 1.00 61.59 91 ALA A CA 1
ATOM 695 C C . ALA A 1 91 ? -0.516 9.440 13.707 1.00 61.59 91 ALA A C 1
ATOM 697 O O . ALA A 1 91 ? -0.310 10.079 14.743 1.00 61.59 91 ALA A O 1
ATOM 698 N N . ALA A 1 92 ? 0.482 9.102 12.879 1.00 56.59 92 ALA A N 1
ATOM 699 C CA . ALA A 1 92 ? 1.883 9.418 13.159 1.00 56.59 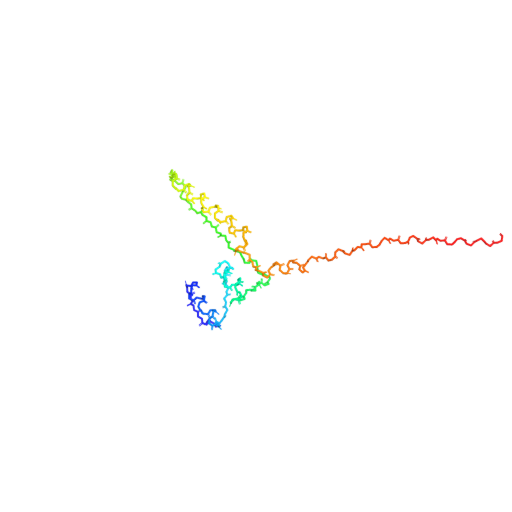92 ALA A CA 1
ATOM 700 C C . ALA A 1 92 ? 2.146 10.934 13.127 1.00 56.59 92 ALA A C 1
ATOM 702 O O . ALA A 1 92 ? 2.915 11.430 13.950 1.00 56.59 92 ALA A O 1
ATOM 703 N N . ASP A 1 93 ? 1.441 11.684 12.272 1.00 53.62 93 ASP A N 1
ATOM 704 C CA . ASP A 1 93 ? 1.550 13.149 12.212 1.00 53.62 93 ASP A CA 1
ATOM 705 C C . ASP A 1 93 ? 0.988 13.828 13.472 1.00 53.62 93 ASP A C 1
ATOM 707 O O . ASP A 1 93 ? 1.564 14.800 13.964 1.00 53.62 93 ASP A O 1
ATOM 711 N N . ARG A 1 94 ? -0.088 13.286 14.065 1.00 51.38 94 ARG A N 1
ATOM 712 C CA . ARG A 1 94 ? -0.651 13.807 15.325 1.00 51.38 94 ARG A CA 1
ATOM 713 C C . ARG A 1 94 ? 0.260 13.534 16.526 1.00 51.38 94 ARG A C 1
ATOM 715 O O . ARG A 1 94 ? 0.448 14.429 17.348 1.00 51.38 94 ARG A O 1
ATOM 722 N N . MET A 1 95 ? 0.870 12.348 16.607 1.00 49.69 95 MET A N 1
ATOM 723 C CA . MET A 1 95 ? 1.839 12.015 17.666 1.00 49.69 95 MET A CA 1
ATOM 724 C C . MET A 1 95 ? 3.184 12.742 17.507 1.00 49.69 95 MET A C 1
ATOM 726 O O . MET A 1 95 ? 3.805 13.114 18.503 1.00 49.69 95 MET A O 1
ATOM 730 N N . ALA A 1 96 ? 3.655 12.972 16.278 1.00 51.78 96 ALA A N 1
ATOM 731 C CA . ALA A 1 96 ? 4.852 13.777 16.030 1.00 51.78 96 ALA A CA 1
ATOM 732 C C . ALA A 1 96 ? 4.621 15.256 16.389 1.00 51.78 96 ALA A C 1
ATOM 734 O O . ALA A 1 96 ? 5.488 15.886 16.999 1.00 51.78 96 ALA A O 1
ATOM 735 N N . ALA A 1 97 ? 3.433 15.794 16.091 1.00 53.38 97 ALA A N 1
ATOM 736 C CA . ALA A 1 97 ? 3.040 17.144 16.491 1.00 53.38 97 ALA A CA 1
ATOM 737 C C . ALA A 1 97 ? 2.924 17.301 18.019 1.00 53.38 97 ALA A C 1
ATOM 739 O O . ALA A 1 97 ? 3.325 18.337 18.548 1.00 53.38 97 ALA A O 1
ATOM 740 N N . SER A 1 98 ? 2.454 16.275 18.740 1.00 54.25 98 SER A N 1
ATOM 741 C CA . SER A 1 98 ? 2.383 16.296 20.211 1.00 54.25 98 SER A CA 1
ATOM 742 C C . SER A 1 98 ? 3.731 16.058 20.905 1.00 54.25 98 SER A C 1
ATOM 744 O O . SER A 1 98 ? 3.862 16.349 22.090 1.00 54.25 98 SER A O 1
ATOM 746 N N . ARG A 1 99 ? 4.740 15.535 20.191 1.00 54.75 99 ARG A N 1
ATOM 747 C CA . ARG A 1 99 ? 6.107 15.305 20.700 1.00 54.75 99 ARG A CA 1
ATOM 748 C C . ARG A 1 99 ? 7.059 16.487 20.517 1.00 54.75 99 ARG A C 1
ATOM 750 O O . ARG A 1 99 ? 8.196 16.398 20.976 1.00 54.75 99 ARG A O 1
ATOM 757 N N . ARG A 1 100 ? 6.647 17.596 19.885 1.00 44.09 100 ARG A N 1
ATOM 758 C CA . ARG A 1 100 ? 7.466 18.820 19.887 1.00 44.09 100 ARG A CA 1
ATOM 759 C C . ARG A 1 100 ? 7.577 19.331 21.329 1.00 44.09 100 ARG A C 1
ATOM 761 O O . ARG A 1 100 ? 6.556 19.739 21.883 1.00 44.09 100 ARG A O 1
ATOM 768 N N . PRO A 1 101 ? 8.772 19.342 21.952 1.00 43.78 101 PRO A N 1
ATOM 769 C CA . PRO A 1 101 ? 8.903 19.933 23.269 1.00 43.78 101 PRO A CA 1
ATOM 770 C C . PRO A 1 101 ? 8.604 21.424 23.132 1.00 43.78 101 PRO A C 1
ATOM 772 O O . PRO A 1 101 ? 9.150 22.104 22.258 1.00 43.78 101 PRO A O 1
ATOM 775 N N . ALA A 1 102 ? 7.724 21.936 23.991 1.00 55.03 102 ALA A N 1
ATOM 776 C CA . ALA A 1 102 ? 7.631 23.365 24.218 1.00 55.03 102 ALA A CA 1
ATOM 777 C C . ALA A 1 102 ? 9.027 23.822 24.651 1.00 55.03 102 ALA A C 1
ATOM 779 O O . ALA A 1 102 ? 9.478 23.495 25.748 1.00 55.03 102 ALA A O 1
ATOM 780 N N . VAL A 1 103 ? 9.744 24.514 23.765 1.00 53.06 103 VAL A N 1
ATOM 781 C CA . VAL A 1 103 ? 10.999 25.172 24.117 1.00 53.06 103 VAL A CA 1
ATOM 782 C C . VAL A 1 103 ? 10.641 26.187 25.196 1.00 53.06 103 VAL A C 1
ATOM 784 O O . VAL A 1 103 ? 10.105 27.260 24.914 1.00 53.06 103 VAL A O 1
ATOM 787 N N . ALA A 1 104 ? 10.872 25.806 26.451 1.00 53.41 104 ALA A N 1
ATOM 788 C CA . ALA A 1 104 ? 10.776 26.697 27.583 1.00 53.41 104 ALA A CA 1
ATOM 789 C C . ALA A 1 104 ? 11.746 27.849 27.313 1.00 53.41 104 ALA A C 1
ATOM 791 O O . ALA A 1 104 ? 12.958 27.651 27.224 1.00 53.41 104 ALA A O 1
ATOM 792 N N . LYS A 1 105 ? 11.204 29.056 27.122 1.00 49.47 105 LYS A N 1
ATOM 793 C CA . LYS A 1 105 ? 12.001 30.278 27.049 1.00 49.47 105 LYS A CA 1
ATOM 794 C C . LYS A 1 105 ? 12.805 30.366 28.345 1.00 49.47 105 LYS A C 1
ATOM 796 O O . LYS A 1 105 ? 12.233 30.611 29.405 1.00 49.47 105 LYS A O 1
ATOM 801 N N . ALA A 1 106 ? 14.111 30.133 28.260 1.00 47.50 106 ALA A N 1
ATOM 802 C CA . ALA A 1 106 ? 15.023 30.284 29.381 1.00 47.50 106 ALA A CA 1
ATOM 803 C C . ALA A 1 106 ? 14.966 31.738 29.872 1.00 47.50 106 ALA A C 1
ATOM 805 O O . ALA A 1 106 ? 15.418 32.663 29.198 1.00 47.50 106 ALA A O 1
ATOM 806 N N . SER A 1 107 ? 14.363 31.948 31.040 1.00 49.75 107 SER A N 1
ATOM 807 C CA . SER A 1 107 ? 14.401 33.222 31.748 1.00 49.75 107 SER A CA 1
ATOM 808 C C . SER A 1 107 ? 15.820 33.469 32.266 1.00 49.75 107 SER A C 1
ATOM 810 O O . SER A 1 107 ? 16.357 32.656 33.018 1.00 49.75 107 SER A O 1
ATOM 812 N N . ALA A 1 108 ? 16.416 34.591 31.860 1.00 52.94 108 ALA A N 1
ATOM 813 C CA . ALA A 1 108 ? 17.762 35.015 32.237 1.00 52.94 108 ALA A CA 1
ATOM 814 C C . ALA A 1 108 ? 17.943 35.178 33.767 1.00 52.94 108 ALA A C 1
ATOM 816 O O . ALA A 1 108 ? 17.003 35.575 34.463 1.00 52.94 108 ALA A O 1
ATOM 817 N N . PRO A 1 109 ? 19.149 34.934 34.317 1.00 51.28 109 PRO A N 1
ATOM 818 C CA . PRO A 1 109 ? 19.384 35.018 35.755 1.00 51.28 109 PRO A CA 1
ATOM 819 C C . PRO A 1 109 ? 19.514 36.473 36.242 1.00 51.28 109 PRO A C 1
ATOM 821 O O . PRO A 1 109 ? 20.351 37.242 35.768 1.00 51.28 109 PRO A O 1
ATOM 824 N N . LYS A 1 110 ? 18.722 36.844 37.259 1.00 54.69 110 LYS A N 1
ATOM 825 C CA . LYS A 1 110 ? 18.875 38.096 38.022 1.00 54.69 110 LYS A CA 1
ATOM 826 C C . LYS A 1 110 ? 20.172 38.053 38.846 1.00 54.69 110 LYS A C 1
ATOM 828 O O . LYS A 1 110 ? 20.258 37.329 39.838 1.00 54.69 110 LYS A O 1
ATOM 833 N N . ARG A 1 111 ? 21.168 38.869 38.476 1.00 50.41 111 ARG A N 1
ATOM 834 C CA . ARG A 1 111 ? 22.358 39.157 39.302 1.00 50.41 111 ARG A CA 1
ATOM 835 C C . ARG A 1 111 ? 21.925 39.772 40.639 1.00 50.41 111 ARG A C 1
ATOM 837 O O . ARG A 1 111 ? 21.440 40.898 40.691 1.00 50.41 111 ARG A O 1
ATOM 844 N N . ARG A 1 112 ? 22.136 39.028 41.728 1.00 47.53 112 ARG A N 1
ATOM 845 C CA . ARG A 1 112 ? 22.097 39.521 43.114 1.00 47.53 112 ARG A CA 1
ATOM 846 C C . ARG A 1 112 ? 23.246 40.515 43.320 1.00 47.53 112 ARG A C 1
ATOM 848 O O . ARG A 1 112 ? 24.404 40.110 43.370 1.00 47.53 112 ARG A O 1
ATOM 855 N N . ALA A 1 113 ? 22.934 41.799 43.471 1.00 54.22 113 ALA A N 1
ATOM 856 C CA . ALA A 1 113 ? 23.872 42.781 44.005 1.00 54.22 113 ALA A CA 1
ATOM 857 C C . ALA A 1 113 ? 23.975 42.595 45.529 1.00 54.22 113 ALA A C 1
ATOM 859 O O . ALA A 1 113 ? 22.979 42.677 46.251 1.00 54.22 113 ALA A O 1
ATOM 860 N N . ARG A 1 114 ? 25.183 42.274 46.006 1.00 48.25 114 ARG A N 1
ATOM 861 C CA . ARG A 1 114 ? 25.528 42.182 47.428 1.00 48.25 114 ARG A CA 1
ATOM 862 C C . ARG A 1 114 ? 25.496 43.580 48.053 1.00 48.25 114 ARG A C 1
ATOM 864 O O . ARG A 1 114 ? 26.134 44.497 47.550 1.00 48.25 114 ARG A O 1
ATOM 871 N N . ARG A 1 115 ? 24.777 43.704 49.170 1.00 45.59 115 ARG A N 1
ATOM 872 C CA . ARG A 1 115 ? 24.845 44.835 50.102 1.00 45.59 115 ARG A CA 1
ATOM 873 C C . ARG A 1 115 ? 26.234 44.872 50.747 1.00 45.59 115 ARG A C 1
ATOM 875 O O . ARG A 1 115 ? 26.599 43.908 51.412 1.00 45.59 115 ARG A O 1
ATOM 882 N N . ALA A 1 116 ? 26.952 45.980 50.598 1.00 49.12 116 ALA A N 1
ATOM 883 C CA . ALA A 1 116 ? 27.951 46.408 51.569 1.00 49.12 116 ALA A CA 1
ATOM 884 C C . ALA A 1 116 ? 27.252 47.396 52.512 1.00 49.12 116 ALA A C 1
ATOM 886 O O . ALA A 1 116 ? 26.750 48.426 52.065 1.00 49.12 116 ALA A O 1
ATOM 887 N N . ARG A 1 117 ? 27.134 47.028 53.792 1.00 43.50 117 ARG A N 1
ATOM 888 C CA . ARG A 1 117 ? 26.861 47.986 54.865 1.00 43.50 117 ARG A CA 1
ATOM 889 C C . ARG A 1 117 ? 28.203 48.620 55.216 1.00 43.50 117 ARG A C 1
ATOM 891 O O . ARG A 1 117 ? 29.145 47.888 55.502 1.00 43.50 117 ARG A O 1
ATOM 898 N N . VAL A 1 118 ? 28.271 49.941 55.145 1.00 46.75 118 VAL A N 1
ATOM 899 C CA . VAL A 1 118 ? 29.292 50.739 55.821 1.00 46.75 118 VAL A CA 1
ATOM 900 C C . VAL A 1 118 ? 28.623 51.208 57.105 1.00 46.75 118 VAL A C 1
ATOM 902 O O . VAL A 1 118 ? 27.652 51.959 57.040 1.00 46.75 118 VAL A O 1
ATOM 905 N N . ASP A 1 119 ? 29.086 50.679 58.232 1.00 45.00 119 ASP A N 1
ATOM 906 C CA . ASP A 1 119 ? 28.861 51.260 59.549 1.00 45.00 119 ASP A CA 1
ATOM 907 C C . ASP A 1 119 ? 30.123 52.064 59.896 1.00 45.00 119 ASP A C 1
ATOM 909 O O . ASP A 1 119 ? 31.213 51.496 59.861 1.00 45.00 119 ASP A O 1
ATOM 913 N N . GLN A 1 120 ? 29.898 53.337 60.244 1.00 43.19 120 GLN A N 1
ATOM 914 C CA . GLN A 1 120 ? 30.776 54.294 60.947 1.00 43.19 120 GLN A CA 1
ATOM 915 C C . GLN A 1 120 ? 32.009 54.839 60.214 1.00 43.19 120 GLN A C 1
ATOM 917 O O . GLN A 1 120 ? 32.928 54.072 59.860 1.00 43.19 120 GLN A O 1
#

Secondary structure (DSSP, 8-state):
--------HHHHHHHHHTT-------GGGGHHHHHTTSS---PPTT------------SSS---HHHHHHHHHHHHHHHHHHHTTTTS-HHHHHHHHHTS------PPP---PPP-----

Sequence (120 aa):
RVEAVVDSVEAIRRLLISGVGMTIMPVSAFHDEIRAGRLAAYPIEEANLHRILILARPVAEVGSAAIDEIERIVRGEMADLIQAGFFRMPAADRMAASRRPAVAKASAPKRRARRARVDQ